Protein AF-A0A6P4JF38-F1 (afdb_monomer)

Secondary structure (DSSP, 8-state):
-HHHHHHHHHHHHHHHHHHHHHHHHHHHHHHHHHHHHHHHHHHHHHHHHH-GGGSHHHHHHHHH----SS--HHHHHHHHHHHHHHHHHH-PPP-

Mean predicted aligned error: 17.04 Å

Organism: Drosophila kikkawai (NCBI:txid30033)

Sequence (95 aa):
MKLTILFIVMQLLTLQVIQGNDLWQKQQEEKVERRQEMALYQEGELQELAHPLLTPCMRQCVKDMIPTTDRSEECQRYEREFDCSLHCVFKVPIY

pLDDT: mean 70.84, std 10.45, range [53.22, 86.75]

Radius of gyration: 31.14 Å; Cα contacts (8 Å, |Δi|>4): 28; chains: 1; bounding box: 62×18×87 Å

Foldseek 3Di:
DVVVVVVVVVVVVVVVVVVVVVVVVVVVVVVVVVVVVVVVVVVVVVVCVVCVCVDPQLVVQLVVDDQDDPDDPVVSNVVSSVLSSCCVPPVDDDD

Solvent-accessible surface area (backbone atoms only — not comparable to full-atom values): 5553 Å² total; per-residue (Å²): 118,74,66,61,54,55,52,53,54,52,55,51,53,55,53,51,54,53,58,53,49,55,56,52,50,53,56,50,51,60,53,51,52,55,50,51,54,53,51,57,55,52,53,56,58,49,56,61,65,72,41,53,75,75,38,71,56,28,54,48,41,57,70,70,56,72,90,83,72,98,62,58,71,67,59,54,50,53,51,43,55,49,54,28,45,43,27,64,76,68,68,46,86,86,132

Structure (mmCIF, N/CA/C/O backbone):
data_AF-A0A6P4JF38-F1
#
_entry.id   AF-A0A6P4JF38-F1
#
loop_
_atom_site.group_PDB
_atom_site.id
_atom_site.type_symbol
_atom_site.label_atom_id
_atom_site.label_alt_id
_atom_site.label_comp_id
_atom_site.label_asym_id
_atom_site.label_entity_id
_atom_site.label_seq_id
_atom_site.pdbx_PDB_ins_code
_atom_site.Cartn_x
_atom_site.Cartn_y
_atom_site.Cartn_z
_atom_site.occupancy
_atom_site.B_iso_or_equiv
_atom_site.auth_seq_id
_atom_site.auth_comp_id
_atom_site.auth_asym_id
_atom_site.auth_atom_id
_atom_site.pdbx_PDB_model_num
ATOM 1 N N . MET A 1 1 ? -44.521 8.912 60.298 1.00 56.12 1 MET A N 1
ATOM 2 C CA . MET A 1 1 ? -44.775 8.184 59.030 1.00 56.12 1 MET A CA 1
ATOM 3 C C . MET A 1 1 ? -44.499 8.993 57.756 1.00 56.12 1 MET A C 1
ATOM 5 O O . MET A 1 1 ? -44.108 8.387 56.774 1.00 56.12 1 MET A O 1
ATOM 9 N N . LYS A 1 2 ? -44.625 10.334 57.727 1.00 60.62 2 LYS A N 1
ATOM 10 C CA . LYS A 1 2 ? -44.260 11.137 56.532 1.00 60.62 2 LYS A CA 1
ATOM 11 C C . LYS A 1 2 ? -42.742 11.228 56.266 1.00 60.62 2 LYS A C 1
ATOM 13 O O . LYS A 1 2 ? -42.324 11.218 55.117 1.00 60.62 2 LYS A O 1
ATOM 18 N N . LEU A 1 3 ? -41.920 11.255 57.320 1.00 72.44 3 LEU A N 1
ATOM 19 C CA . LEU A 1 3 ? -40.456 11.380 57.212 1.00 72.44 3 LEU A CA 1
ATOM 20 C C . LEU A 1 3 ? -39.763 10.114 56.681 1.00 72.44 3 LEU A C 1
ATOM 22 O O . LEU A 1 3 ? -38.778 10.208 55.959 1.00 72.44 3 LEU A O 1
ATOM 26 N N . THR A 1 4 ? -40.300 8.930 56.982 1.00 74.81 4 THR A N 1
ATOM 27 C CA . THR A 1 4 ? -39.752 7.649 56.507 1.00 74.81 4 THR A CA 1
ATOM 28 C C . THR A 1 4 ? -39.936 7.468 55.003 1.00 74.81 4 THR A C 1
ATOM 30 O O . THR A 1 4 ? -39.051 6.944 54.340 1.00 74.81 4 THR A O 1
ATOM 33 N N . ILE A 1 5 ? -41.047 7.959 54.445 1.00 76.44 5 ILE A N 1
ATOM 34 C CA . ILE A 1 5 ? -41.303 7.912 52.998 1.00 76.44 5 ILE A CA 1
ATOM 35 C C . ILE A 1 5 ? -40.321 8.825 52.254 1.00 76.44 5 ILE A C 1
ATOM 37 O O . ILE A 1 5 ? -39.731 8.408 51.263 1.00 76.44 5 ILE A O 1
ATOM 41 N N . LEU A 1 6 ? -40.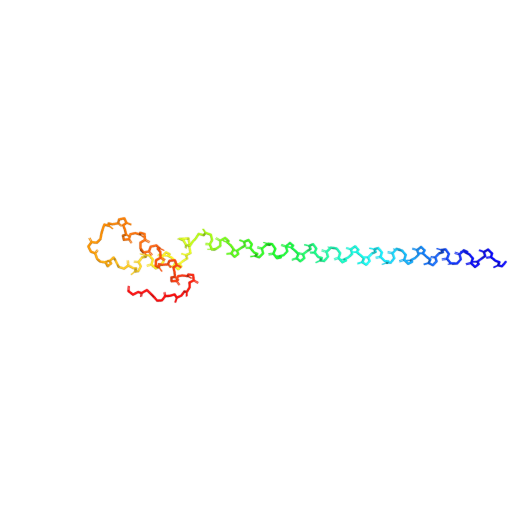082 10.035 52.771 1.00 79.81 6 LEU A N 1
ATOM 42 C CA . LEU A 1 6 ? -39.100 10.962 52.197 1.00 79.81 6 LEU A CA 1
ATOM 43 C C . LEU A 1 6 ? -37.685 10.372 52.196 1.00 79.81 6 LEU A C 1
ATOM 45 O O . LEU A 1 6 ? -36.957 10.523 51.218 1.00 79.81 6 LEU A O 1
ATOM 49 N N . PHE A 1 7 ? -37.321 9.656 53.261 1.00 80.38 7 PHE A N 1
ATOM 50 C CA . PHE A 1 7 ? -36.023 8.997 53.354 1.00 80.38 7 PHE A CA 1
ATOM 51 C C . PHE A 1 7 ? -35.865 7.881 52.312 1.00 80.38 7 PHE A C 1
ATOM 53 O O . PHE A 1 7 ? -34.841 7.810 51.642 1.00 80.38 7 PHE A O 1
ATOM 60 N N . ILE A 1 8 ? -36.896 7.054 52.113 1.00 83.44 8 ILE A N 1
ATOM 61 C CA . ILE A 1 8 ? -36.877 5.976 51.112 1.00 83.44 8 ILE A CA 1
ATOM 62 C C . ILE A 1 8 ? -36.767 6.542 49.688 1.00 83.44 8 ILE A C 1
ATOM 64 O O . ILE A 1 8 ? -35.981 6.041 48.889 1.00 83.44 8 ILE A O 1
ATOM 68 N N . VAL A 1 9 ? -37.503 7.612 49.374 1.00 81.38 9 VAL A N 1
ATOM 69 C CA . VAL A 1 9 ? -37.452 8.253 48.047 1.00 81.38 9 VAL A CA 1
ATOM 70 C C . VAL A 1 9 ? -36.071 8.851 47.769 1.00 81.38 9 VAL A C 1
ATOM 72 O O . VAL A 1 9 ? -35.542 8.671 46.676 1.00 81.38 9 VAL A O 1
ATOM 75 N N . MET A 1 10 ? -35.452 9.504 48.756 1.00 77.94 10 MET A N 1
ATOM 76 C CA . MET A 1 10 ? -34.101 10.054 48.602 1.00 77.94 10 MET A CA 1
ATOM 77 C C . MET A 1 10 ? -33.051 8.965 48.352 1.00 77.94 10 MET A C 1
ATOM 79 O O . MET A 1 10 ? -32.204 9.135 47.482 1.00 77.94 10 MET A O 1
ATOM 83 N N . GLN A 1 11 ? -33.142 7.829 49.049 1.00 78.12 11 GLN A N 1
ATOM 84 C CA . GLN A 1 11 ? -32.230 6.695 48.848 1.00 78.12 11 GLN A CA 1
ATOM 85 C C . GLN A 1 11 ? -32.416 6.016 47.479 1.00 78.12 11 GLN A C 1
ATOM 87 O O . GLN A 1 11 ? -31.458 5.529 46.886 1.00 78.12 11 GLN A O 1
ATOM 92 N N . LEU A 1 12 ? -33.641 5.989 46.943 1.00 80.38 12 LEU A N 1
ATOM 93 C CA . LEU A 1 12 ? -33.905 5.456 45.602 1.00 80.38 12 LEU A CA 1
ATOM 94 C C . LEU A 1 12 ? -33.334 6.362 44.503 1.00 80.38 12 LEU A C 1
ATOM 96 O O . LEU A 1 12 ? -32.778 5.863 43.526 1.00 80.38 12 LEU A O 1
ATOM 100 N N . LEU A 1 13 ? -33.437 7.682 44.674 1.00 77.81 13 LEU A N 1
ATOM 101 C CA . LEU A 1 13 ? -32.898 8.657 43.724 1.00 77.81 13 LEU A CA 1
ATOM 102 C C . LEU A 1 13 ? -31.367 8.606 43.664 1.00 77.81 13 LEU A C 1
ATOM 104 O O . LEU A 1 13 ? -30.798 8.632 42.575 1.00 77.81 13 LEU A O 1
ATOM 108 N N . THR A 1 14 ? -30.687 8.480 44.807 1.00 74.69 14 THR A N 1
ATOM 109 C CA . THR A 1 14 ? -29.220 8.357 44.833 1.00 74.69 14 THR A CA 1
ATOM 110 C C . THR A 1 14 ? -28.743 7.066 44.170 1.00 74.69 14 THR A C 1
ATOM 112 O O . THR A 1 14 ? -27.765 7.095 43.424 1.00 74.69 14 THR A O 1
ATOM 115 N N . LEU A 1 15 ? -29.459 5.953 44.359 1.00 74.25 15 LEU A N 1
ATOM 116 C CA . LEU A 1 15 ? -29.126 4.673 43.727 1.00 74.25 15 LEU A CA 1
ATOM 117 C C . LEU A 1 15 ? -29.239 4.730 42.191 1.00 74.25 15 LEU A C 1
ATOM 119 O O . LEU A 1 15 ? -28.389 4.186 41.487 1.00 74.25 15 LEU A O 1
ATOM 123 N N . GLN A 1 16 ? -30.261 5.420 41.671 1.00 70.81 16 GLN A N 1
ATOM 124 C CA . GLN A 1 16 ? -30.472 5.589 40.228 1.00 70.81 16 GLN A CA 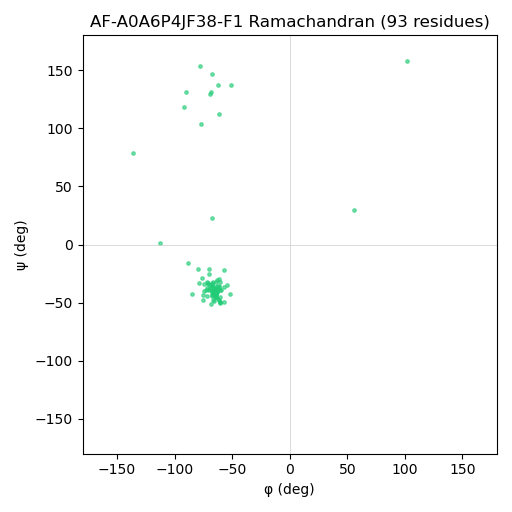1
ATOM 125 C C . GLN A 1 16 ? -29.375 6.434 39.569 1.00 70.81 16 GLN A C 1
ATOM 127 O O . GLN A 1 16 ? -28.935 6.113 38.466 1.00 70.81 16 GLN A O 1
ATOM 132 N N . VAL A 1 17 ? -28.900 7.484 40.248 1.00 71.56 17 VAL A N 1
ATOM 133 C CA . VAL A 1 17 ? -27.813 8.337 39.739 1.00 71.56 17 VAL A CA 1
ATOM 134 C C . VAL A 1 17 ? -26.501 7.556 39.629 1.00 71.56 17 VAL A C 1
ATOM 136 O O . VAL A 1 17 ? -25.805 7.686 38.626 1.00 71.56 17 VAL A O 1
ATOM 139 N N . ILE A 1 18 ? -26.186 6.704 40.611 1.00 67.38 18 ILE A N 1
ATOM 140 C CA . ILE A 1 18 ? -24.964 5.882 40.598 1.00 67.38 18 ILE A CA 1
ATOM 141 C C . ILE A 1 18 ? -25.012 4.866 39.447 1.00 67.38 18 ILE A C 1
ATOM 143 O O . ILE A 1 18 ? -24.084 4.803 38.645 1.00 67.38 18 ILE A O 1
ATOM 147 N N . GLN A 1 19 ? -26.125 4.137 39.298 1.00 63.34 19 GLN A N 1
ATOM 148 C CA . GLN A 1 19 ? -26.279 3.156 38.214 1.00 63.34 19 GLN A CA 1
ATOM 149 C C . GLN A 1 19 ? -26.250 3.794 36.816 1.00 63.34 19 GLN A C 1
ATOM 151 O O . GLN A 1 19 ? -25.709 3.205 35.880 1.00 63.34 19 GLN A O 1
ATOM 156 N N . GLY A 1 20 ? -26.812 4.998 36.663 1.00 62.34 20 GLY A N 1
ATOM 1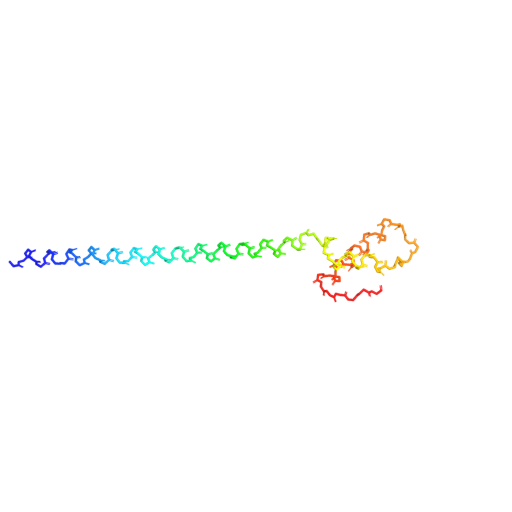57 C CA . GLY A 1 20 ? -26.767 5.738 35.402 1.00 62.34 20 GLY A CA 1
ATOM 158 C C . GLY A 1 20 ? -25.356 6.195 35.025 1.00 62.34 20 GLY A C 1
ATOM 159 O O . GLY A 1 20 ? -24.992 6.155 33.849 1.00 62.34 20 GLY A O 1
ATOM 160 N N . ASN A 1 21 ? -24.548 6.583 36.014 1.00 64.25 21 ASN A N 1
ATOM 161 C CA . ASN A 1 21 ? -23.190 7.067 35.780 1.00 64.25 21 ASN A CA 1
ATOM 162 C C . ASN A 1 21 ? -22.233 5.928 35.384 1.00 64.25 21 ASN A C 1
ATOM 164 O O . ASN A 1 21 ? -21.448 6.094 34.454 1.00 64.25 21 ASN A O 1
ATOM 168 N N . ASP A 1 22 ? -22.363 4.748 35.999 1.00 62.59 22 ASP A N 1
ATOM 169 C CA . ASP A 1 22 ? -21.558 3.565 35.646 1.00 62.59 22 ASP A CA 1
ATOM 170 C C . ASP A 1 22 ? -21.827 3.080 34.211 1.00 62.59 22 ASP A C 1
ATOM 172 O O . ASP A 1 22 ? -20.908 2.679 33.490 1.00 62.59 22 ASP A O 1
ATOM 176 N N . LEU A 1 23 ? -23.090 3.135 33.769 1.00 60.66 23 LEU A N 1
ATOM 177 C CA . LEU A 1 23 ? -23.472 2.798 32.394 1.00 60.66 23 LEU A CA 1
ATOM 178 C C . LEU A 1 23 ? -22.911 3.806 31.385 1.00 60.66 23 LEU A C 1
ATOM 180 O O . LEU A 1 23 ? -22.435 3.406 30.323 1.00 60.66 23 LEU A O 1
ATOM 184 N N . TRP A 1 24 ? -22.934 5.097 31.723 1.00 63.56 24 TRP A N 1
ATOM 185 C CA . TRP A 1 24 ? -22.357 6.150 30.888 1.00 63.56 24 TRP A CA 1
ATOM 186 C C . TRP A 1 24 ? -20.836 6.004 30.752 1.00 63.56 24 TRP A C 1
ATOM 188 O O . TRP A 1 24 ? -20.296 6.112 29.649 1.00 63.56 24 TRP A O 1
ATOM 198 N N . GLN A 1 25 ? -20.155 5.696 31.855 1.00 62.94 25 GLN A N 1
ATOM 199 C CA . GLN A 1 25 ? -18.701 5.572 31.901 1.00 62.94 25 GLN A CA 1
ATOM 200 C C . GLN A 1 25 ? -18.205 4.363 31.092 1.00 62.94 25 GLN A C 1
ATOM 202 O O . GLN A 1 25 ? -17.323 4.518 30.245 1.00 62.94 25 GLN A O 1
ATOM 207 N N . LYS A 1 26 ? -18.861 3.199 31.221 1.00 65.06 26 LYS A N 1
ATOM 208 C CA . LYS A 1 26 ? -18.574 2.020 30.378 1.00 65.06 26 LYS A CA 1
ATOM 209 C C . LYS A 1 26 ? -18.777 2.291 28.888 1.00 65.06 26 LYS A C 1
ATOM 211 O O . LYS A 1 26 ? -17.987 1.849 28.059 1.00 65.06 26 LYS A O 1
ATOM 216 N N . GLN A 1 27 ? -19.819 3.042 28.534 1.00 63.97 27 GLN A N 1
ATOM 217 C CA . GLN A 1 27 ? -20.102 3.368 27.137 1.00 63.97 27 GLN A CA 1
ATOM 218 C C . GLN A 1 27 ? -19.075 4.343 26.534 1.00 63.97 27 GLN A C 1
ATOM 220 O O . GLN A 1 27 ? -18.892 4.377 25.313 1.00 63.97 27 GLN A O 1
ATOM 225 N N . GLN A 1 28 ? -18.419 5.156 27.366 1.00 61.94 28 GLN A N 1
ATOM 226 C CA . GLN A 1 28 ? -17.328 6.034 26.947 1.00 61.94 28 GLN A CA 1
ATOM 227 C C . GLN A 1 28 ? -16.031 5.255 26.716 1.00 61.94 28 GLN A C 1
ATOM 229 O O . GLN A 1 28 ? -15.390 5.473 25.689 1.00 61.94 28 GLN A O 1
ATOM 234 N N . GLU A 1 29 ? -15.687 4.320 27.601 1.00 65.25 29 GLU A N 1
ATOM 235 C CA . GLU A 1 29 ? -14.496 3.467 27.467 1.00 65.25 29 GLU A CA 1
ATOM 236 C C . GLU A 1 29 ? -14.554 2.609 26.190 1.00 65.25 29 GLU A C 1
ATOM 238 O O . GLU A 1 29 ? -13.644 2.682 25.366 1.00 65.25 29 GLU A O 1
ATOM 243 N N . GLU A 1 30 ? -15.683 1.942 25.918 1.00 63.50 30 GLU A N 1
ATOM 244 C CA . GLU A 1 30 ? -15.882 1.141 24.693 1.00 63.50 30 GLU A CA 1
ATOM 245 C C . GLU A 1 30 ? -15.790 1.959 23.389 1.00 63.50 30 GLU A C 1
ATOM 247 O O . GLU A 1 30 ? -15.462 1.439 22.316 1.00 63.50 30 GLU A O 1
ATOM 252 N N . LYS A 1 31 ? -16.157 3.246 23.434 1.00 62.81 31 LYS A N 1
ATOM 253 C CA . LYS A 1 31 ? -16.064 4.140 22.268 1.00 62.81 31 LYS A CA 1
ATOM 254 C C . LYS A 1 31 ? -14.639 4.627 22.039 1.00 62.81 31 LYS A C 1
ATOM 256 O O . LYS A 1 31 ? -14.275 4.863 20.887 1.00 62.81 31 LYS A O 1
ATOM 261 N N . VAL A 1 32 ? -13.867 4.817 23.106 1.00 67.69 32 VAL A N 1
ATOM 262 C CA . VAL A 1 32 ? -12.457 5.215 23.022 1.00 67.69 32 VAL A CA 1
ATOM 263 C C . VAL A 1 32 ? -11.617 4.049 22.509 1.00 67.69 32 VAL A C 1
ATOM 265 O O . VAL A 1 32 ? -10.846 4.247 21.573 1.00 67.69 32 VAL A O 1
ATOM 268 N N . GLU A 1 33 ? -11.850 2.840 23.019 1.00 65.00 33 GLU A N 1
ATOM 269 C CA . GLU A 1 33 ? -11.139 1.627 22.603 1.00 65.00 33 GLU A CA 1
ATOM 270 C C . GLU A 1 33 ? -11.358 1.327 21.112 1.00 65.00 33 GLU A C 1
ATOM 272 O O . GLU A 1 33 ? -10.399 1.267 20.345 1.00 65.00 33 GLU A O 1
ATOM 277 N N . ARG A 1 34 ? -12.615 1.328 20.638 1.00 61.56 34 ARG A N 1
ATOM 278 C CA . ARG A 1 34 ? -12.908 1.157 19.199 1.00 61.56 34 ARG A CA 1
ATOM 279 C C . ARG A 1 34 ? -12.308 2.241 18.306 1.00 61.56 34 ARG A C 1
ATOM 281 O O . ARG A 1 34 ? -11.988 1.975 17.148 1.00 61.56 34 ARG A O 1
ATOM 288 N N . ARG A 1 35 ? -12.193 3.482 18.793 1.00 60.53 35 ARG A N 1
ATOM 289 C CA . ARG A 1 35 ? -11.548 4.562 18.026 1.00 60.53 35 ARG A CA 1
ATOM 290 C C . ARG A 1 35 ? -10.036 4.380 17.949 1.00 60.53 35 ARG A C 1
ATOM 292 O O . ARG A 1 35 ? -9.469 4.677 16.904 1.00 60.53 35 ARG A O 1
ATOM 299 N N . GLN A 1 36 ? -9.405 3.901 19.017 1.00 60.31 36 GLN A N 1
ATOM 300 C CA . GLN A 1 36 ? -7.977 3.581 19.025 1.00 60.31 36 GLN A CA 1
ATOM 301 C C . GLN A 1 36 ? -7.656 2.397 18.116 1.00 60.31 36 GLN A C 1
ATOM 303 O O . GLN A 1 36 ? -6.696 2.475 17.355 1.00 60.31 36 GLN A O 1
ATOM 308 N N . GLU A 1 37 ? -8.487 1.354 18.122 1.00 60.50 37 GLU A N 1
ATOM 309 C CA . GLU A 1 37 ? -8.331 0.229 17.198 1.00 60.50 37 GLU A CA 1
ATOM 310 C C . GLU A 1 37 ? -8.431 0.695 15.742 1.00 60.50 37 GLU A C 1
ATOM 312 O O . GLU A 1 37 ? -7.524 0.436 14.956 1.00 60.50 37 GLU A O 1
ATOM 317 N N . MET A 1 38 ? -9.471 1.458 15.379 1.00 60.56 38 MET A N 1
ATOM 318 C CA . MET A 1 38 ? -9.613 1.971 14.008 1.00 60.56 38 MET A CA 1
ATOM 319 C C . MET A 1 38 ? -8.458 2.885 13.578 1.00 60.56 38 MET A C 1
ATOM 321 O O . MET A 1 38 ? -8.055 2.830 12.418 1.00 60.56 38 MET A O 1
ATOM 325 N N . ALA A 1 39 ? -7.904 3.695 14.486 1.00 59.62 39 ALA A N 1
ATOM 326 C CA . ALA A 1 39 ? -6.747 4.534 14.181 1.00 59.62 39 ALA A CA 1
ATOM 327 C C . ALA A 1 39 ? -5.490 3.696 13.881 1.00 59.62 39 ALA A C 1
ATOM 329 O O . ALA A 1 39 ? -4.788 3.982 12.916 1.00 59.62 39 ALA A O 1
ATOM 330 N N . LEU A 1 40 ? -5.256 2.621 14.644 1.00 57.44 40 LEU A N 1
ATOM 331 C CA . LEU A 1 40 ? -4.111 1.728 14.451 1.00 57.44 40 LEU A CA 1
ATOM 332 C C . LEU A 1 40 ? -4.168 0.990 13.101 1.00 57.44 40 LEU A C 1
ATOM 334 O O . LEU A 1 40 ? -3.156 0.876 12.411 1.00 57.44 40 LEU A O 1
ATOM 338 N N . TYR A 1 41 ? -5.351 0.508 12.703 1.00 56.47 41 TYR A N 1
ATOM 339 C CA . TYR A 1 41 ? -5.529 -0.147 11.401 1.00 56.47 41 TYR A CA 1
ATOM 340 C C . TYR A 1 41 ? -5.357 0.836 10.238 1.00 56.47 41 TYR A C 1
ATOM 342 O O . TYR A 1 41 ? -4.713 0.507 9.242 1.00 56.47 41 TYR A O 1
ATOM 350 N N . GLN A 1 42 ? -5.871 2.060 10.385 1.00 55.25 42 GLN A N 1
ATOM 351 C CA . GLN A 1 42 ? -5.796 3.069 9.334 1.00 55.25 42 GLN A CA 1
ATOM 352 C C . GLN A 1 42 ? -4.360 3.552 9.082 1.00 55.25 42 GLN A C 1
ATOM 354 O O . GLN A 1 42 ? -4.007 3.816 7.934 1.00 55.25 42 GLN A O 1
ATOM 359 N N . GLU A 1 43 ? -3.516 3.635 10.116 1.00 53.31 43 GLU A N 1
ATOM 360 C CA . GLU A 1 43 ? -2.098 3.988 9.962 1.00 53.31 43 GLU A CA 1
ATOM 361 C C . GLU A 1 43 ? -1.294 2.896 9.236 1.00 53.31 43 GLU A C 1
ATOM 363 O O . GLU A 1 43 ? -0.452 3.221 8.398 1.00 53.31 43 GLU A O 1
ATOM 368 N N . GLY A 1 44 ? -1.589 1.615 9.486 1.00 55.91 44 GLY A N 1
ATOM 369 C CA . GLY A 1 44 ? -0.918 0.493 8.820 1.00 55.91 44 GLY A CA 1
ATOM 370 C C . GLY A 1 44 ? -1.177 0.441 7.311 1.00 55.91 44 GLY A C 1
ATOM 371 O O . GLY A 1 44 ? -0.239 0.303 6.527 1.00 55.91 44 GLY A O 1
ATOM 372 N N . GLU A 1 45 ? -2.431 0.625 6.889 1.00 56.03 45 GLU A N 1
ATOM 373 C CA . GLU A 1 45 ? -2.800 0.626 5.464 1.00 56.03 45 GLU A CA 1
ATOM 374 C C . GLU A 1 45 ? -2.282 1.873 4.727 1.00 56.03 45 GLU A C 1
ATOM 376 O O . GLU A 1 45 ? -1.804 1.785 3.593 1.00 56.03 45 GLU A O 1
ATOM 381 N N . LEU A 1 46 ? -2.312 3.048 5.370 1.00 53.22 46 LEU A N 1
ATOM 382 C CA . LEU A 1 46 ? -1.767 4.275 4.779 1.00 53.22 46 LEU A CA 1
ATOM 383 C C . LEU A 1 46 ? -0.250 4.218 4.616 1.00 53.22 46 LEU A C 1
ATOM 385 O O . LEU A 1 46 ? 0.276 4.791 3.663 1.00 53.22 46 LEU A O 1
ATOM 389 N N . GLN A 1 47 ? 0.463 3.534 5.509 1.00 53.91 47 GLN A N 1
ATOM 390 C CA . GLN A 1 47 ? 1.914 3.427 5.427 1.00 53.91 47 GLN A CA 1
ATOM 391 C C . GLN A 1 47 ? 2.374 2.537 4.261 1.00 53.91 47 GLN A C 1
ATOM 393 O O . GLN A 1 47 ? 3.382 2.859 3.626 1.00 53.91 47 GLN A O 1
ATOM 398 N N . GLU A 1 48 ? 1.616 1.490 3.915 1.00 53.84 48 GLU A N 1
ATOM 399 C CA . GLU A 1 48 ? 1.855 0.697 2.698 1.00 53.84 48 GLU A CA 1
ATOM 400 C C . GLU A 1 48 ? 1.575 1.496 1.416 1.00 53.84 48 GLU A C 1
ATOM 402 O O . GLU A 1 48 ? 2.301 1.366 0.428 1.00 53.84 48 GLU A O 1
ATOM 407 N N . LEU A 1 49 ? 0.575 2.381 1.441 1.00 55.12 49 LEU A N 1
ATOM 408 C CA . LEU A 1 49 ? 0.237 3.265 0.320 1.00 55.12 49 LEU A CA 1
ATOM 409 C C . LEU A 1 49 ? 1.204 4.453 0.173 1.00 55.12 49 LEU A C 1
ATOM 411 O O . LEU A 1 49 ? 1.413 4.943 -0.936 1.00 55.12 49 LEU A O 1
ATOM 415 N N . ALA A 1 50 ? 1.807 4.919 1.271 1.00 55.78 50 ALA A N 1
ATOM 416 C CA . ALA A 1 50 ? 2.652 6.113 1.293 1.00 55.78 50 ALA A CA 1
ATOM 417 C C . ALA A 1 50 ? 3.996 5.933 0.568 1.00 55.78 50 ALA A C 1
ATOM 419 O O . ALA A 1 50 ? 4.606 6.922 0.166 1.00 55.78 50 ALA A O 1
ATOM 420 N N . HIS A 1 51 ? 4.464 4.694 0.384 1.00 58.38 51 HIS A N 1
ATOM 421 C CA . HIS A 1 51 ? 5.714 4.419 -0.326 1.00 58.38 51 HIS A CA 1
ATOM 422 C C . HIS A 1 51 ? 5.565 3.249 -1.304 1.00 58.38 51 HIS A C 1
ATOM 424 O O . HIS A 1 51 ? 6.062 2.151 -1.032 1.00 58.38 51 HIS A O 1
ATOM 430 N N . PRO A 1 52 ? 4.964 3.480 -2.487 1.00 58.25 52 PRO A N 1
ATOM 431 C CA . PRO A 1 52 ? 4.778 2.434 -3.490 1.00 58.25 52 PRO A CA 1
ATOM 432 C C . PRO A 1 52 ? 6.098 1.712 -3.799 1.00 58.25 52 PRO A C 1
ATOM 434 O O . PRO A 1 52 ? 6.148 0.483 -3.811 1.00 58.25 52 PRO A O 1
ATOM 437 N N . LEU A 1 53 ? 7.195 2.470 -3.929 1.00 58.88 53 LEU A N 1
ATOM 438 C CA . LEU A 1 53 ? 8.549 1.994 -4.251 1.00 58.88 53 LEU A CA 1
ATOM 439 C C . LEU A 1 53 ? 9.125 0.937 -3.290 1.00 58.88 53 LEU A C 1
ATOM 441 O O . LEU A 1 53 ? 10.035 0.200 -3.669 1.00 58.88 53 LEU A O 1
ATOM 445 N N . LEU A 1 54 ? 8.6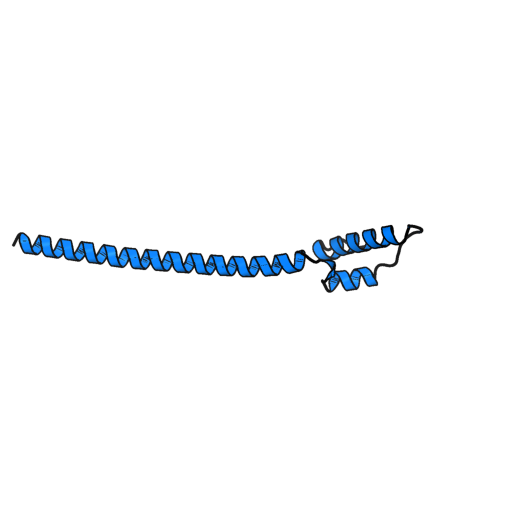27 0.846 -2.055 1.00 65.50 54 LEU A N 1
ATOM 446 C CA . LEU A 1 54 ? 9.126 -0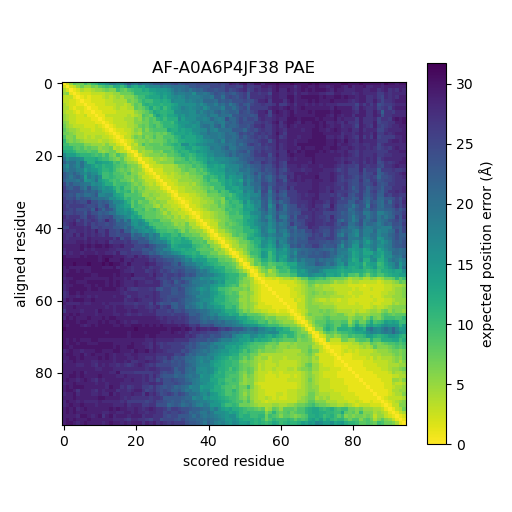.105 -1.056 1.00 65.50 54 LEU A CA 1
ATOM 447 C C . LEU A 1 54 ? 8.427 -1.469 -1.125 1.00 65.50 54 LEU A C 1
ATOM 449 O O . LEU A 1 54 ? 8.967 -2.464 -0.616 1.00 65.50 54 LEU A O 1
ATOM 453 N N . THR A 1 55 ? 7.283 -1.546 -1.807 1.00 76.44 55 THR A N 1
ATOM 454 C CA . THR A 1 55 ? 6.508 -2.781 -1.926 1.00 76.44 55 THR A CA 1
ATOM 455 C C . THR A 1 55 ? 7.254 -3.839 -2.758 1.00 76.44 55 THR A C 1
ATOM 457 O O . THR A 1 55 ? 7.982 -3.504 -3.703 1.00 76.44 55 THR A O 1
ATOM 460 N N . PRO A 1 56 ? 7.097 -5.140 -2.443 1.00 82.25 56 PRO A N 1
ATOM 461 C CA . PRO A 1 56 ? 7.662 -6.219 -3.255 1.00 82.25 56 PRO A CA 1
ATOM 462 C C . PRO A 1 56 ? 7.194 -6.169 -4.714 1.00 82.25 56 PRO A C 1
ATOM 464 O O . PRO A 1 56 ? 7.989 -6.423 -5.616 1.00 82.25 56 PRO A O 1
ATOM 467 N N . CYS A 1 57 ? 5.935 -5.776 -4.941 1.00 84.31 57 CYS A N 1
ATOM 468 C CA . CYS A 1 57 ? 5.360 -5.621 -6.274 1.00 84.31 57 CYS A CA 1
ATOM 469 C C . CYS A 1 57 ? 6.109 -4.568 -7.102 1.00 84.31 57 CYS A C 1
ATOM 471 O O . CYS A 1 57 ? 6.541 -4.868 -8.210 1.00 84.31 57 CYS A O 1
ATOM 473 N N . MET A 1 58 ? 6.345 -3.370 -6.552 1.00 84.75 58 MET A N 1
ATOM 474 C CA . MET A 1 58 ? 7.058 -2.305 -7.271 1.00 84.75 58 MET A CA 1
ATOM 475 C C . MET A 1 58 ? 8.500 -2.691 -7.590 1.00 84.75 58 MET A C 1
ATOM 477 O O . MET A 1 58 ? 8.956 -2.496 -8.713 1.00 84.75 58 MET A O 1
ATOM 481 N N . ARG A 1 59 ? 9.218 -3.294 -6.632 1.00 83.31 59 ARG A N 1
ATOM 482 C CA . ARG A 1 59 ? 10.597 -3.758 -6.858 1.00 83.31 59 ARG A CA 1
ATOM 483 C C . ARG A 1 59 ? 10.696 -4.812 -7.953 1.00 83.31 59 ARG A C 1
ATOM 485 O O . ARG A 1 59 ? 11.694 -4.828 -8.670 1.00 83.31 59 ARG A O 1
ATOM 492 N N . GLN A 1 60 ? 9.708 -5.695 -8.043 1.00 86.12 60 GLN A N 1
ATOM 493 C CA . GLN A 1 60 ? 9.670 -6.727 -9.070 1.00 86.12 60 GLN A CA 1
ATOM 494 C C . GLN A 1 60 ? 9.280 -6.129 -10.425 1.00 86.12 60 GLN A C 1
ATOM 496 O O . GLN A 1 60 ? 10.000 -6.310 -11.398 1.00 86.12 60 GLN A O 1
ATOM 501 N N . CYS A 1 61 ? 8.229 -5.313 -10.460 1.00 86.75 61 CYS A N 1
ATOM 502 C CA . CYS A 1 61 ? 7.764 -4.649 -11.671 1.00 86.75 61 CYS A CA 1
ATOM 503 C C . CYS A 1 61 ? 8.849 -3.791 -12.335 1.00 86.75 61 CYS A C 1
ATOM 505 O O . CYS A 1 61 ? 9.125 -3.953 -13.518 1.00 86.75 61 CYS A O 1
ATOM 507 N N . VAL A 1 62 ? 9.529 -2.929 -11.570 1.00 85.00 62 VAL A N 1
ATOM 508 C CA . VAL A 1 62 ? 10.576 -2.047 -12.114 1.00 85.00 62 VAL A CA 1
ATOM 509 C C . VAL A 1 62 ? 11.753 -2.850 -12.684 1.00 85.00 62 VAL A C 1
ATOM 511 O O . VAL A 1 62 ? 12.396 -2.402 -13.632 1.00 85.00 62 VAL A O 1
ATOM 514 N N . LYS A 1 63 ? 12.041 -4.035 -12.126 1.00 83.88 63 LYS A N 1
ATOM 515 C CA . LYS A 1 63 ? 13.071 -4.946 -12.652 1.00 83.88 63 LYS A CA 1
ATOM 516 C C . LYS A 1 63 ? 12.634 -5.655 -13.929 1.00 83.88 63 LYS A C 1
ATOM 518 O O . LYS A 1 63 ? 13.458 -5.829 -14.820 1.00 83.88 63 LYS A O 1
ATOM 523 N N . ASP A 1 64 ? 11.376 -6.073 -13.987 1.00 83.19 64 ASP A N 1
ATOM 524 C CA . ASP A 1 64 ? 10.832 -6.851 -15.100 1.00 83.19 64 ASP A CA 1
ATOM 525 C C . ASP A 1 64 ? 10.474 -5.961 -16.303 1.00 83.19 64 ASP A C 1
ATOM 527 O O . ASP A 1 64 ? 10.410 -6.439 -17.435 1.00 83.19 64 ASP A O 1
ATOM 531 N N . MET A 1 65 ? 10.280 -4.656 -16.080 1.00 77.62 65 MET A N 1
ATOM 532 C CA . MET A 1 65 ? 9.919 -3.704 -17.123 1.00 77.62 65 MET A CA 1
ATOM 533 C C . MET A 1 65 ? 11.130 -3.330 -17.988 1.00 77.62 65 MET A C 1
ATOM 535 O O . MET A 1 65 ? 12.007 -2.538 -17.613 1.00 77.62 65 MET A O 1
ATOM 539 N N . ILE A 1 66 ? 11.156 -3.915 -19.184 1.00 72.88 66 ILE A N 1
ATOM 540 C CA . ILE A 1 66 ? 12.149 -3.638 -20.220 1.00 72.88 66 ILE A CA 1
ATOM 541 C C . ILE A 1 66 ? 11.921 -2.208 -20.731 1.00 72.88 66 ILE A C 1
ATOM 543 O O . ILE A 1 66 ? 10.785 -1.855 -21.043 1.00 72.88 66 ILE A O 1
ATOM 547 N N . PRO A 1 67 ? 12.964 -1.366 -20.832 1.00 67.69 67 PRO A 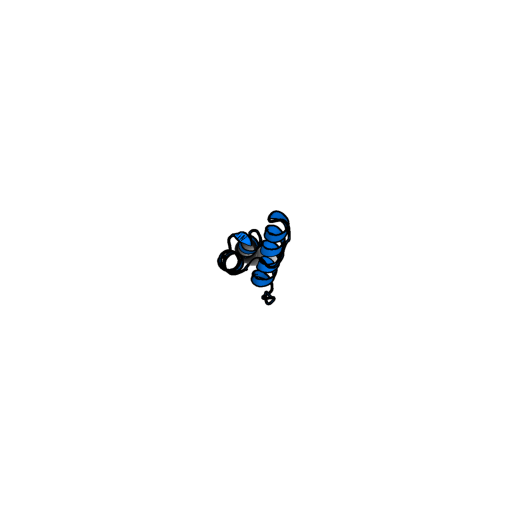N 1
ATOM 548 C CA . PRO A 1 67 ? 12.817 -0.032 -21.395 1.00 67.69 67 PRO A CA 1
ATOM 549 C C . PRO A 1 67 ? 12.347 -0.129 -22.849 1.00 67.69 67 PRO A C 1
ATOM 551 O O . PRO A 1 67 ? 13.063 -0.594 -23.734 1.00 67.69 67 PRO A O 1
ATOM 554 N N . THR A 1 68 ? 11.121 0.311 -23.093 1.00 66.25 68 THR A N 1
ATOM 555 C CA . THR A 1 68 ? 10.554 0.462 -24.426 1.00 66.25 68 THR A CA 1
ATOM 556 C C . THR A 1 68 ? 10.830 1.891 -24.893 1.00 66.25 68 THR A C 1
ATOM 558 O O . THR A 1 68 ? 10.307 2.815 -24.278 1.00 66.25 68 THR A O 1
ATOM 561 N N . THR A 1 69 ? 11.585 2.075 -25.989 1.00 65.12 69 THR A N 1
ATOM 562 C CA . THR A 1 69 ? 11.793 3.314 -26.803 1.00 65.12 69 THR A CA 1
ATOM 563 C C . THR A 1 69 ? 13.090 4.130 -26.629 1.00 65.12 69 THR A C 1
ATOM 565 O O . THR A 1 69 ? 13.727 4.104 -25.591 1.00 65.12 69 THR A O 1
ATOM 568 N N . ASP A 1 70 ? 13.433 4.918 -27.661 1.00 63.56 70 ASP A N 1
ATOM 569 C CA . ASP A 1 70 ? 14.552 5.887 -27.795 1.00 63.56 70 ASP A CA 1
ATOM 570 C C . ASP A 1 70 ? 14.444 7.144 -26.891 1.00 63.56 70 ASP A C 1
ATOM 572 O O . ASP A 1 70 ? 14.975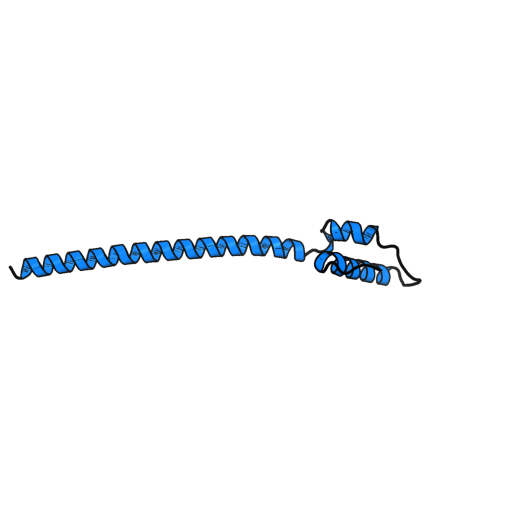 8.218 -27.187 1.00 63.56 70 ASP A O 1
ATOM 576 N N . ARG A 1 71 ? 13.685 7.068 -25.795 1.00 68.75 71 ARG A N 1
ATOM 577 C CA . ARG A 1 71 ? 13.475 8.204 -24.885 1.00 68.75 71 ARG A CA 1
ATOM 578 C C . ARG A 1 71 ? 14.671 8.421 -23.960 1.00 68.75 71 ARG A C 1
ATOM 580 O O . ARG A 1 71 ? 15.385 7.486 -23.622 1.00 68.75 71 ARG A O 1
ATOM 587 N N . SER A 1 72 ? 14.841 9.667 -23.510 1.00 78.44 72 SER A N 1
ATOM 588 C CA . SER A 1 72 ? 15.808 10.014 -22.459 1.00 78.44 72 SER A CA 1
ATOM 589 C C . SER A 1 72 ? 15.637 9.102 -21.238 1.00 78.44 72 SER A C 1
ATOM 591 O O . SER A 1 72 ? 14.506 8.857 -20.803 1.00 78.44 72 SER A O 1
ATOM 593 N N . GLU A 1 73 ? 16.753 8.638 -20.672 1.00 78.00 73 GLU A N 1
ATOM 594 C CA . GLU A 1 73 ? 16.796 7.708 -19.535 1.00 78.00 73 GLU A CA 1
ATOM 595 C C . GLU A 1 73 ? 15.989 8.208 -18.326 1.00 78.00 73 GLU A C 1
ATOM 597 O O . GLU A 1 73 ? 15.341 7.418 -17.637 1.00 78.00 73 GLU A O 1
ATOM 602 N N . GLU A 1 74 ? 15.965 9.524 -18.090 1.00 78.75 74 GLU A N 1
ATOM 603 C CA . GLU A 1 74 ? 15.156 10.124 -17.023 1.00 78.75 74 GLU A CA 1
ATOM 604 C C . GLU A 1 74 ? 13.660 9.928 -17.266 1.00 78.75 74 GLU A C 1
ATOM 606 O O . GLU A 1 74 ? 12.931 9.532 -16.360 1.00 78.75 74 GLU A O 1
ATOM 611 N N . CYS A 1 75 ? 13.196 10.151 -18.495 1.00 80.50 75 CYS A N 1
ATOM 612 C CA . CYS A 1 75 ? 11.782 10.033 -18.837 1.00 80.50 75 CYS A CA 1
ATOM 613 C C . CYS A 1 75 ? 11.312 8.578 -18.709 1.00 80.50 75 CYS A C 1
ATOM 615 O O . CYS A 1 75 ? 10.278 8.309 -18.103 1.00 80.50 75 CYS A O 1
ATOM 617 N N . GLN A 1 76 ? 12.143 7.632 -19.153 1.00 80.56 76 GLN A N 1
ATOM 618 C CA . GLN A 1 76 ? 11.876 6.202 -18.991 1.00 80.56 76 GLN A CA 1
ATOM 619 C C . GLN A 1 76 ? 11.843 5.756 -17.529 1.00 80.56 76 GLN A C 1
ATOM 621 O O . GLN A 1 76 ? 11.156 4.795 -17.184 1.00 80.56 76 GLN A O 1
ATOM 626 N N . ARG A 1 77 ? 12.629 6.391 -16.656 1.00 81.00 77 ARG A N 1
ATOM 627 C CA . ARG A 1 77 ? 12.611 6.074 -15.229 1.00 81.00 77 ARG A CA 1
ATOM 628 C C . ARG A 1 77 ? 11.277 6.471 -14.603 1.00 81.00 77 ARG A C 1
ATOM 630 O O . ARG A 1 77 ? 10.676 5.650 -13.917 1.00 81.00 77 ARG A O 1
ATOM 637 N N . TYR A 1 78 ? 10.804 7.685 -14.882 1.00 81.94 78 TYR A N 1
ATOM 638 C CA . TYR A 1 78 ? 9.519 8.157 -14.368 1.00 81.94 78 TYR A CA 1
ATOM 639 C C . TYR A 1 78 ? 8.335 7.373 -14.938 1.00 81.94 78 TYR A C 1
ATOM 641 O O . TYR A 1 78 ? 7.444 7.013 -14.175 1.00 81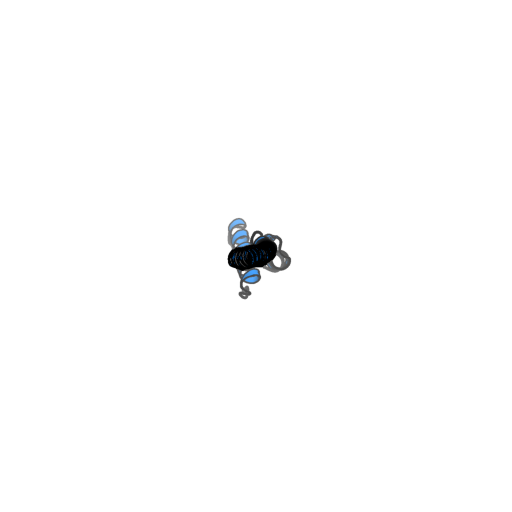.94 78 TYR A O 1
ATOM 649 N N . GLU A 1 79 ? 8.337 7.064 -16.239 1.00 83.56 79 GLU A N 1
ATOM 650 C CA . GLU A 1 79 ? 7.272 6.258 -16.854 1.00 83.56 79 GLU A CA 1
ATOM 651 C C . GLU A 1 79 ? 7.195 4.862 -16.219 1.00 83.56 79 GLU A C 1
ATOM 653 O O . GLU A 1 79 ? 6.119 4.445 -15.804 1.00 83.56 79 GLU A O 1
ATOM 658 N N . ARG A 1 80 ? 8.334 4.185 -16.010 1.00 83.06 80 ARG A N 1
ATOM 659 C CA . ARG A 1 80 ? 8.352 2.870 -15.346 1.00 83.06 80 ARG A CA 1
ATOM 660 C C . ARG A 1 80 ? 7.879 2.919 -13.900 1.00 83.06 80 ARG A C 1
ATOM 662 O O . ARG A 1 80 ? 7.107 2.063 -13.479 1.00 83.06 80 ARG A O 1
ATOM 669 N N . GLU A 1 81 ? 8.340 3.894 -13.119 1.00 83.75 81 GLU A N 1
ATOM 670 C CA . GLU A 1 81 ? 7.892 4.042 -11.730 1.00 83.75 81 GLU A CA 1
ATOM 671 C C . GLU A 1 81 ? 6.379 4.322 -11.664 1.00 83.75 81 GLU A C 1
ATOM 673 O O . GLU A 1 81 ? 5.686 3.767 -10.807 1.00 83.75 81 GLU A O 1
ATOM 678 N N . PHE A 1 82 ? 5.852 5.116 -12.599 1.00 84.50 82 PHE A N 1
ATOM 679 C CA . PHE A 1 82 ? 4.427 5.415 -12.697 1.00 84.50 82 PHE A CA 1
ATOM 680 C C . PHE A 1 82 ? 3.599 4.192 -13.110 1.00 84.50 82 PHE A C 1
ATOM 682 O O . PHE A 1 82 ? 2.666 3.825 -12.393 1.00 84.50 82 PHE A O 1
ATOM 689 N N . ASP A 1 83 ? 3.965 3.504 -14.190 1.00 85.69 83 ASP A N 1
ATOM 690 C CA . ASP A 1 83 ? 3.240 2.327 -14.682 1.00 85.69 83 ASP A CA 1
ATOM 691 C C . ASP A 1 83 ? 3.258 1.184 -13.664 1.00 85.69 83 ASP A C 1
ATOM 693 O O . ASP A 1 83 ? 2.228 0.561 -13.391 1.00 85.69 83 ASP A O 1
ATOM 697 N N . CYS A 1 84 ? 4.399 0.965 -13.006 1.00 86.00 84 CYS A N 1
ATOM 698 C CA . CYS A 1 84 ? 4.489 -0.001 -11.921 1.00 86.00 84 CYS A CA 1
ATOM 699 C C . CYS A 1 84 ? 3.621 0.387 -10.722 1.00 86.00 84 CYS A C 1
ATOM 701 O O . CYS A 1 84 ? 3.012 -0.489 -10.104 1.00 86.00 84 CYS A O 1
ATOM 703 N N . SER A 1 85 ? 3.511 1.680 -10.398 1.00 85.12 85 SER A N 1
ATOM 704 C CA . SER A 1 85 ? 2.633 2.118 -9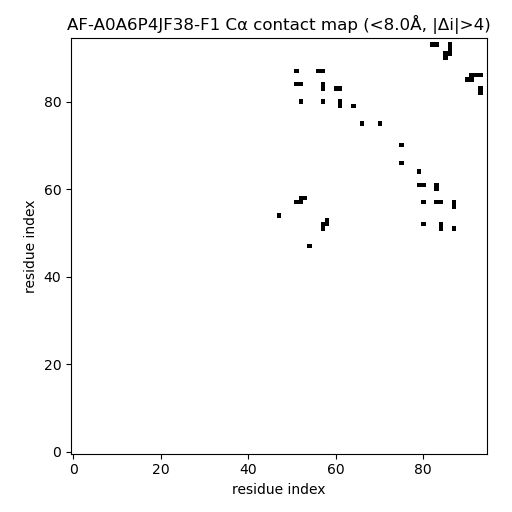.311 1.00 85.12 85 SER A CA 1
ATOM 705 C C . SER A 1 85 ? 1.168 1.826 -9.641 1.00 85.12 85 SER A C 1
ATOM 707 O O . SER A 1 85 ? 0.435 1.306 -8.797 1.00 85.12 85 SER A O 1
ATOM 709 N N . LEU A 1 86 ? 0.761 2.049 -10.895 1.00 83.62 86 LEU A N 1
ATOM 710 C CA . LEU A 1 86 ? -0.584 1.742 -11.363 1.00 83.62 86 LEU A CA 1
ATOM 711 C C . LEU A 1 86 ? -0.860 0.236 -11.360 1.00 83.62 86 LEU A C 1
ATOM 713 O O . LEU A 1 86 ? -1.925 -0.193 -10.914 1.00 83.62 86 LEU A O 1
ATOM 717 N N . HIS A 1 87 ? 0.100 -0.577 -11.795 1.00 84.12 87 HIS A N 1
ATOM 718 C CA . HIS A 1 87 ? -0.015 -2.030 -11.741 1.00 84.12 87 HIS A CA 1
ATOM 719 C C . HIS A 1 87 ? -0.144 -2.538 -10.304 1.00 84.12 87 HIS A C 1
ATOM 721 O O . HIS A 1 87 ? -1.024 -3.337 -9.999 1.00 84.12 87 HIS A O 1
ATOM 727 N N . CYS A 1 88 ? 0.694 -2.057 -9.391 1.00 83.31 88 CYS A N 1
ATOM 728 C CA . CYS A 1 88 ? 0.723 -2.573 -8.029 1.00 83.31 88 CYS A CA 1
ATOM 729 C C . CYS A 1 88 ? -0.467 -2.120 -7.181 1.00 83.31 88 CYS A C 1
ATOM 731 O O . CYS A 1 88 ? -0.950 -2.898 -6.360 1.00 83.31 88 CYS A O 1
ATOM 733 N N . VAL A 1 89 ? -0.968 -0.900 -7.393 1.00 80.31 89 VAL A N 1
ATOM 734 C CA . VAL A 1 89 ? -2.119 -0.369 -6.646 1.00 80.31 89 VAL A CA 1
ATOM 735 C C . VAL A 1 89 ? -3.443 -0.801 -7.281 1.00 80.31 89 VAL A C 1
ATOM 737 O O . VAL A 1 89 ? -4.365 -1.208 -6.576 1.00 80.31 89 VAL A O 1
ATOM 740 N N . PHE A 1 90 ? -3.544 -0.751 -8.611 1.00 79.69 90 PHE A N 1
ATOM 741 C CA . PHE A 1 90 ? -4.809 -0.929 -9.333 1.00 79.69 90 PHE A CA 1
ATOM 742 C C . PHE A 1 90 ? -4.876 -2.208 -10.181 1.00 79.69 90 PHE A C 1
ATOM 744 O O . PHE A 1 90 ? -5.896 -2.450 -10.823 1.00 79.69 90 PHE A O 1
ATOM 751 N N . LYS A 1 91 ? -3.828 -3.047 -10.185 1.00 76.81 91 LYS A N 1
ATOM 752 C CA . LYS A 1 91 ? -3.734 -4.291 -10.982 1.00 76.81 91 LYS A CA 1
ATOM 753 C C . LYS A 1 91 ? -3.930 -4.071 -12.485 1.00 76.81 91 LYS A C 1
ATOM 755 O O . LYS A 1 91 ? -4.404 -4.958 -13.193 1.00 76.81 91 LYS A O 1
ATOM 760 N N . VAL A 1 92 ? -3.563 -2.889 -12.976 1.00 72.94 92 VAL A N 1
ATOM 761 C CA . VAL A 1 92 ? -3.606 -2.555 -14.405 1.00 72.94 92 VAL A CA 1
ATOM 762 C C . VAL A 1 92 ? -2.523 -3.359 -15.132 1.00 72.94 92 VAL A C 1
ATOM 764 O O . VAL A 1 92 ? -1.389 -3.364 -14.662 1.00 72.94 92 VAL A O 1
ATOM 767 N N . PRO A 1 93 ? -2.820 -4.065 -16.236 1.00 70.00 93 PRO A N 1
ATOM 768 C CA . PRO A 1 93 ? -1.801 -4.794 -16.987 1.00 70.00 93 PRO A CA 1
ATOM 769 C C . PRO A 1 93 ? -0.749 -3.834 -17.555 1.00 70.00 93 PRO A C 1
ATOM 771 O O . PRO A 1 93 ? -1.090 -2.773 -18.073 1.00 70.00 93 PRO A O 1
ATOM 774 N N . ILE A 1 94 ? 0.518 -4.230 -17.452 1.00 66.56 94 ILE A N 1
ATOM 775 C CA . ILE A 1 94 ? 1.658 -3.520 -18.042 1.00 66.56 94 ILE A CA 1
ATOM 776 C C . ILE A 1 94 ? 1.858 -4.098 -19.446 1.00 66.56 94 ILE A C 1
ATOM 778 O O . ILE A 1 94 ? 1.843 -5.323 -19.595 1.00 66.56 94 ILE A O 1
ATOM 782 N N . TYR A 1 95 ? 1.988 -3.231 -20.451 1.00 60.41 95 TYR A N 1
ATOM 783 C CA . TYR A 1 95 ? 2.139 -3.600 -21.863 1.00 60.41 95 TYR A CA 1
ATOM 784 C C . TYR A 1 95 ? 3.553 -3.334 -22.368 1.00 60.41 95 TYR A C 1
ATOM 786 O O . TYR A 1 95 ? 4.133 -2.308 -21.952 1.00 60.41 95 TYR A O 1
#